Protein AF-A0A251ZAM8-F1 (afdb_monomer)

Secondary structure (DSSP, 8-state):
-PPPPPPPTTSPPPPPHHHHHHTSPP--SSTTSPP-------S----PPPPPS-EEEEEEE-TTS-EEEEEEETTEEEEE-TT-B-BTTBTTS-TT-EEEEEETTTTEEEEEETTEEEEEE-

Sequence (122 aa):
MPQAPLPDPRFTALPKTAEVLAALPSGRIDPFAPPALLIDKSKNSKAPLKPPSLQFTGVALTNRGSPQAFVAFNNESGAVSPGDQGGAAVPWLPPGWRVISINVQQGQLLLGNGPQRFPFQL

Foldseek 3Di:
DDDDDDDDPVDDDDDDPVRVVVPDDDDPPDPPDDPDDPPDPPDDCPDPDDPAPKAWDFWDQDPVRFIWTWIADPRDIDIDGAFDADDPVNPRHHHQKGFHDDDRVQQWTWIDRVVDIDIDHD

pLDDT: mean 82.67, std 14.34, range [44.0, 96.06]

Radius of gyration: 28.39 Å; Cα contacts (8 Å, |Δi|>4): 171; chains: 1; bounding box: 74×39×68 Å

Solvent-accessible surface area (backbone atoms only — not comparable to full-atom values): 7861 Å² total; per-residue (Å²): 132,90,79,80,85,81,85,62,91,91,55,86,78,80,79,50,73,69,57,56,60,69,68,53,78,80,73,64,97,57,85,79,61,76,81,85,77,85,78,76,91,82,67,89,75,72,74,78,74,75,76,70,84,59,47,75,77,48,56,44,67,44,101,84,68,49,54,34,34,34,31,28,18,94,94,33,68,44,76,46,41,67,67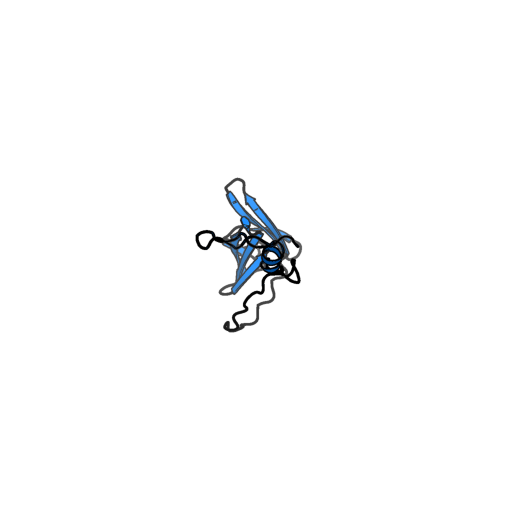,43,55,20,31,93,92,32,61,31,34,60,70,67,32,28,33,68,43,63,40,64,93,73,39,30,40,32,34,29,46,85,94,44,75,48,80,45,72,114

Mean predicted aligned error: 16.1 Å

Structure (mmCIF, N/CA/C/O backbone):
data_AF-A0A251ZAM8-F1
#
_entry.id   AF-A0A251ZAM8-F1
#
loop_
_atom_site.group_PDB
_atom_site.id
_atom_site.type_symbol
_atom_site.label_atom_id
_atom_site.label_alt_id
_atom_site.label_comp_id
_atom_site.label_asym_id
_atom_site.label_entity_id
_atom_site.label_seq_id
_atom_site.pdbx_PDB_ins_code
_atom_site.Cartn_x
_atom_site.Cartn_y
_atom_site.Cartn_z
_atom_site.occupancy
_atom_site.B_iso_or_equiv
_atom_site.auth_seq_id
_atom_site.auth_comp_id
_atom_site.auth_asym_id
_atom_site.auth_atom_id
_atom_site.pdbx_PDB_model_num
ATOM 1 N N . MET A 1 1 ? -58.231 3.379 52.005 1.00 49.62 1 MET A N 1
ATOM 2 C CA . MET A 1 1 ? -57.339 3.361 50.824 1.00 49.62 1 MET A CA 1
ATOM 3 C C . MET A 1 1 ? -56.545 4.662 50.842 1.00 49.62 1 MET A C 1
ATOM 5 O O . MET A 1 1 ? -57.198 5.698 50.822 1.00 49.62 1 MET A O 1
ATOM 9 N N . PRO A 1 2 ? -55.209 4.672 50.981 1.00 50.00 2 PRO A N 1
ATOM 10 C CA . PRO A 1 2 ? -54.454 5.920 50.905 1.00 50.00 2 PRO A CA 1
ATOM 11 C C . PRO A 1 2 ? -54.441 6.442 49.459 1.00 50.00 2 PRO A C 1
ATOM 13 O O . PRO A 1 2 ? -54.216 5.687 48.515 1.00 50.00 2 PRO A O 1
ATOM 16 N N . GLN A 1 3 ? -54.742 7.729 49.306 1.00 50.16 3 GLN A N 1
ATOM 17 C CA . GLN A 1 3 ? -54.842 8.439 48.033 1.00 50.16 3 GLN A CA 1
ATOM 18 C C . GLN A 1 3 ? -53.450 8.911 47.587 1.00 50.16 3 GLN A C 1
ATOM 20 O O . GLN A 1 3 ? -52.691 9.444 48.396 1.00 50.16 3 GLN A O 1
ATOM 25 N N . ALA A 1 4 ? -53.103 8.698 46.314 1.00 66.75 4 ALA A N 1
ATOM 26 C CA . ALA A 1 4 ? -51.814 9.124 45.768 1.00 66.75 4 ALA A CA 1
ATOM 27 C C . ALA A 1 4 ? -51.732 10.667 45.678 1.00 66.75 4 ALA A C 1
ATOM 29 O O . ALA A 1 4 ? -52.734 11.295 45.319 1.00 66.75 4 ALA A O 1
ATOM 30 N N . PRO A 1 5 ? -50.573 11.289 45.977 1.00 66.88 5 PRO A N 1
ATOM 31 C CA . PRO A 1 5 ? -50.403 12.740 45.888 1.00 66.88 5 PRO A CA 1
ATOM 32 C C . PRO A 1 5 ? -50.597 13.262 44.457 1.00 66.88 5 PRO A C 1
ATOM 34 O O . PRO A 1 5 ? -50.112 12.660 43.499 1.00 66.88 5 PRO A O 1
ATOM 37 N N . LEU A 1 6 ? -51.287 14.398 44.321 1.00 69.56 6 LEU A N 1
ATOM 38 C CA . LEU A 1 6 ? -51.475 15.095 43.045 1.00 69.56 6 LEU A CA 1
ATOM 39 C C . LEU A 1 6 ? -50.183 15.846 42.649 1.00 69.56 6 LEU A C 1
ATOM 41 O O . LEU A 1 6 ? -49.576 16.480 43.514 1.00 69.56 6 LEU A O 1
ATOM 45 N N . PRO A 1 7 ? -49.747 15.794 41.377 1.00 69.94 7 PRO A N 1
ATOM 46 C CA . PRO A 1 7 ? -48.513 16.445 40.932 1.00 69.94 7 PRO A CA 1
ATOM 47 C C . PRO A 1 7 ? -48.644 17.982 40.884 1.00 69.94 7 PRO A C 1
ATOM 49 O O . PRO A 1 7 ? -49.637 18.507 40.383 1.00 69.94 7 PRO A O 1
ATOM 52 N N . ASP A 1 8 ? -47.634 18.703 41.390 1.00 74.44 8 ASP A N 1
ATOM 53 C CA . ASP A 1 8 ? -47.567 20.176 41.380 1.00 74.44 8 ASP A CA 1
ATOM 54 C C . ASP A 1 8 ? -47.097 20.677 39.990 1.00 74.44 8 ASP A C 1
ATOM 56 O O . ASP A 1 8 ? -46.011 20.296 39.543 1.00 74.44 8 ASP A O 1
ATOM 60 N N . PRO A 1 9 ? -47.873 21.525 39.284 1.00 69.94 9 PRO A N 1
ATOM 61 C CA . PRO A 1 9 ? -47.620 21.910 37.888 1.00 69.94 9 PRO A CA 1
ATOM 62 C C . PRO A 1 9 ? -46.348 22.743 37.657 1.00 69.94 9 PRO A C 1
ATOM 64 O O . PRO A 1 9 ? -45.974 22.970 36.509 1.00 69.94 9 PRO A O 1
ATOM 67 N N . ARG A 1 10 ? -45.676 23.213 38.717 1.00 81.38 10 ARG A N 1
ATOM 68 C CA . ARG A 1 10 ? -44.385 23.923 38.621 1.00 81.38 10 ARG A CA 1
ATOM 69 C C . ARG A 1 10 ? -43.171 22.989 38.552 1.00 81.38 10 ARG A C 1
ATOM 71 O O . ARG A 1 10 ? -42.056 23.476 38.381 1.00 81.38 10 ARG A O 1
ATOM 78 N N . PHE A 1 11 ? -43.370 21.678 38.691 1.00 78.94 11 PHE A N 1
ATOM 79 C CA . PHE A 1 11 ? -42.298 20.689 38.662 1.00 78.94 11 PHE A CA 1
ATOM 80 C C . PHE A 1 11 ? -42.503 19.686 37.528 1.00 78.94 11 PHE A C 1
ATOM 82 O O . PHE A 1 11 ? -43.558 19.067 37.400 1.00 78.94 11 PHE A O 1
ATOM 89 N N . THR A 1 12 ? -41.457 19.473 36.733 1.00 80.38 12 THR A N 1
ATOM 90 C CA . THR A 1 12 ? -41.401 18.337 35.812 1.00 80.38 12 THR A CA 1
ATOM 91 C C . THR A 1 12 ? -41.184 17.071 36.632 1.00 80.38 12 THR A C 1
ATOM 93 O O . THR A 1 12 ? -40.186 16.953 37.344 1.00 80.38 12 THR A O 1
ATOM 96 N N . ALA A 1 13 ? -42.122 16.128 36.556 1.00 80.62 13 ALA A N 1
ATOM 97 C CA . ALA A 1 13 ? -41.978 14.842 37.222 1.00 80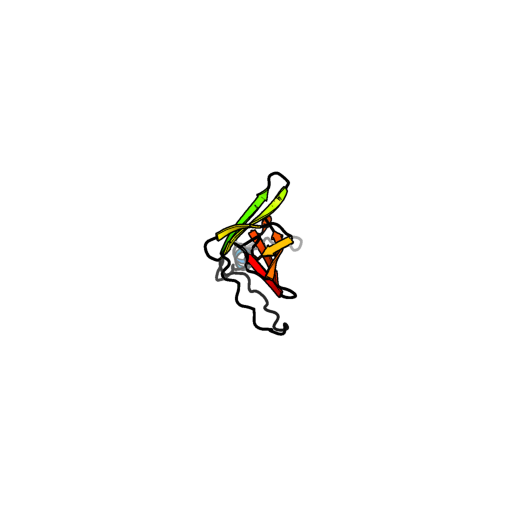.62 13 ALA A CA 1
ATOM 98 C C . ALA A 1 13 ? -40.763 14.083 36.668 1.00 80.62 13 ALA A C 1
ATOM 100 O O . ALA A 1 13 ? -40.495 14.108 35.465 1.00 80.62 13 ALA A O 1
ATOM 101 N N . LEU A 1 14 ? -40.040 13.390 37.550 1.00 84.31 14 LEU A N 1
ATOM 102 C CA . LEU A 1 14 ? -38.980 12.489 37.115 1.00 84.31 14 LEU A CA 1
ATOM 103 C C . LEU A 1 14 ? -39.592 11.329 36.313 1.00 84.31 14 LEU A C 1
ATOM 105 O O . LEU A 1 14 ? -40.627 10.792 36.726 1.00 84.31 14 LEU A O 1
ATOM 109 N N . PRO A 1 15 ? -38.966 10.926 35.194 1.00 86.94 15 PRO A N 1
ATOM 110 C CA . PRO A 1 15 ? -39.431 9.792 34.411 1.00 86.94 15 PRO A CA 1
ATOM 111 C C . PRO A 1 15 ? -39.404 8.518 35.254 1.00 86.94 15 PRO A C 1
ATOM 113 O O . PRO A 1 15 ? -38.514 8.302 36.084 1.00 86.94 15 PRO A O 1
ATOM 116 N N . LYS A 1 16 ? -40.394 7.653 35.039 1.00 88.38 16 LYS A N 1
ATOM 117 C CA . LYS A 1 16 ? -40.458 6.358 35.727 1.00 88.38 16 LYS A CA 1
ATOM 118 C C . LYS A 1 16 ? -39.379 5.425 35.182 1.00 88.38 16 LYS A C 1
ATOM 120 O O . LYS A 1 16 ? -39.014 5.502 34.013 1.00 88.38 16 LYS A O 1
ATOM 125 N N . THR A 1 17 ? -38.935 4.457 35.986 1.00 85.94 17 THR A N 1
ATOM 126 C CA . THR A 1 17 ? -37.939 3.452 35.562 1.00 85.94 17 THR A CA 1
ATOM 127 C C . THR A 1 17 ? -38.318 2.766 34.244 1.00 85.94 17 THR A C 1
ATOM 129 O O . THR A 1 17 ? -37.465 2.589 33.383 1.00 85.94 17 THR A O 1
ATOM 132 N N . ALA A 1 18 ? -39.599 2.436 34.047 1.00 87.50 18 ALA A N 1
ATOM 133 C CA . ALA A 1 18 ? -40.083 1.823 32.809 1.00 87.50 18 ALA A CA 1
ATOM 134 C C . ALA A 1 18 ? -39.959 2.748 31.582 1.00 87.50 18 ALA A C 1
ATOM 136 O O . ALA A 1 18 ? -39.631 2.279 30.497 1.00 87.50 18 ALA A O 1
ATOM 137 N N . GLU A 1 19 ? -40.178 4.054 31.755 1.00 87.25 19 GLU A N 1
ATOM 138 C CA . GLU A 1 19 ? -40.042 5.051 30.683 1.00 87.25 19 GLU A CA 1
ATOM 139 C C . GLU A 1 19 ? -38.572 5.242 30.300 1.00 87.25 19 GLU A C 1
ATOM 141 O O . GLU A 1 19 ? -38.250 5.331 29.118 1.00 87.25 19 GLU A O 1
ATOM 146 N N . VAL A 1 20 ? -37.667 5.216 31.286 1.00 88.81 20 VAL A N 1
ATOM 147 C CA . VAL A 1 20 ? -36.216 5.260 31.042 1.00 88.81 20 VAL A CA 1
ATOM 148 C C . VAL A 1 20 ? -35.757 4.029 30.263 1.00 88.81 20 VAL A C 1
ATOM 150 O O . VAL A 1 20 ? -35.004 4.161 29.303 1.00 88.81 20 VAL A O 1
ATOM 153 N N . LEU A 1 21 ? -36.231 2.837 30.635 1.00 86.31 21 LEU A N 1
ATOM 154 C CA . LEU A 1 21 ? -35.872 1.593 29.950 1.00 86.31 21 LEU A CA 1
ATOM 155 C C . LEU A 1 21 ? -36.406 1.541 28.514 1.00 86.31 21 LEU A C 1
ATOM 157 O O . LEU A 1 21 ? -35.699 1.078 27.625 1.00 86.31 21 LEU A O 1
ATOM 161 N N . ALA A 1 22 ? -37.620 2.045 28.275 1.00 85.88 22 ALA A N 1
ATOM 162 C CA . ALA A 1 22 ? -38.207 2.108 26.937 1.00 85.88 22 ALA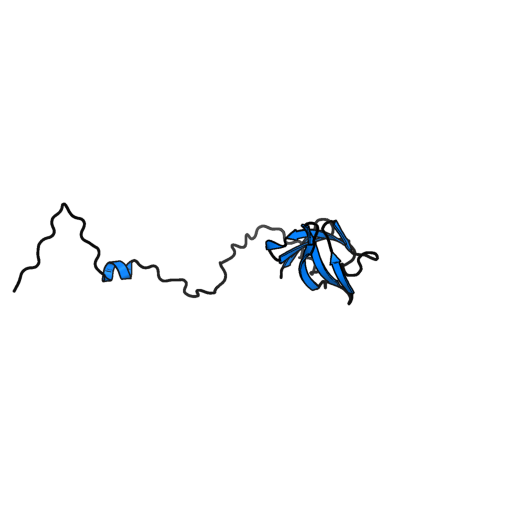 A CA 1
ATOM 163 C C . ALA A 1 22 ? -37.502 3.117 26.013 1.00 85.88 22 ALA A C 1
ATOM 165 O O . ALA A 1 22 ? -37.545 2.965 24.795 1.00 85.88 22 ALA A O 1
ATOM 166 N N . ALA A 1 23 ? -36.852 4.137 26.580 1.00 85.19 23 ALA A N 1
ATOM 167 C CA . ALA A 1 23 ? -36.110 5.142 25.825 1.00 85.19 23 ALA A CA 1
ATOM 168 C C . ALA A 1 23 ? -34.699 4.684 25.416 1.00 85.19 23 ALA A C 1
ATOM 170 O O . ALA A 1 23 ? -34.039 5.372 24.632 1.00 85.19 23 ALA A O 1
ATOM 171 N N . LEU A 1 24 ? -34.212 3.552 25.938 1.00 84.81 24 LEU A N 1
ATOM 172 C CA . LEU A 1 24 ? -32.897 3.044 25.569 1.00 84.81 24 LEU A CA 1
ATOM 173 C C . LEU A 1 24 ? -32.933 2.507 24.133 1.00 84.81 24 LEU A C 1
ATOM 175 O O . LEU A 1 24 ? -33.741 1.626 23.827 1.00 84.81 24 LEU A O 1
ATOM 179 N N . PRO A 1 25 ? -32.047 2.985 23.243 1.00 78.19 25 PRO A N 1
ATOM 180 C CA . PRO A 1 25 ? -31.927 2.394 21.925 1.00 78.19 25 PRO A CA 1
ATOM 181 C C . PRO A 1 25 ? -31.472 0.941 22.076 1.00 78.19 25 PRO A C 1
ATOM 183 O O . PRO A 1 25 ? -30.451 0.655 22.708 1.00 78.19 25 PRO A O 1
ATOM 186 N N . SER A 1 26 ? -32.211 0.010 21.474 1.00 76.75 26 SER A N 1
ATOM 187 C CA . SER A 1 26 ? -31.697 -1.340 21.268 1.00 76.75 26 SER A CA 1
ATOM 188 C C . SER A 1 26 ? -30.468 -1.243 20.363 1.00 76.75 26 SER A C 1
ATOM 190 O O . SER A 1 26 ? -30.526 -0.592 19.317 1.00 76.75 26 SER A O 1
ATOM 192 N N . GLY A 1 27 ? -29.355 -1.857 20.768 1.00 77.62 27 GLY A N 1
ATOM 193 C CA . GLY A 1 27 ? -28.120 -1.862 19.985 1.00 77.62 27 GLY A CA 1
ATOM 194 C C . GLY A 1 27 ? -28.283 -2.496 18.597 1.00 77.62 27 GLY A C 1
ATOM 195 O O . GLY A 1 27 ? -29.356 -2.959 18.208 1.00 77.62 27 GLY A O 1
ATOM 196 N N . ARG A 1 28 ? -27.188 -2.541 17.830 1.00 80.75 28 ARG A N 1
ATOM 197 C CA . ARG A 1 28 ? -27.174 -3.254 16.545 1.00 80.75 28 ARG A CA 1
ATOM 198 C C . ARG A 1 28 ? -27.536 -4.724 16.771 1.00 80.75 28 ARG A C 1
ATOM 200 O O . ARG A 1 28 ? -27.009 -5.338 17.692 1.00 80.75 28 ARG A O 1
ATOM 207 N N . ILE A 1 29 ? -28.375 -5.272 15.885 1.00 77.94 29 ILE A N 1
ATOM 208 C CA . ILE A 1 29 ? -28.709 -6.709 15.861 1.00 77.94 29 ILE A CA 1
ATOM 209 C C . ILE A 1 29 ? -27.425 -7.555 15.818 1.00 77.94 29 ILE A C 1
ATOM 211 O O . ILE A 1 29 ? -27.341 -8.571 16.496 1.00 77.94 29 ILE A O 1
ATOM 215 N N . ASP A 1 30 ? -26.416 -7.091 15.071 1.00 78.44 30 ASP A N 1
ATOM 216 C CA . ASP A 1 30 ? -25.060 -7.636 15.080 1.00 78.44 30 ASP A CA 1
ATOM 217 C C . ASP A 1 30 ? -24.056 -6.531 15.480 1.00 78.44 30 ASP A C 1
ATOM 219 O O . ASP A 1 30 ? -23.813 -5.605 14.689 1.00 78.44 30 ASP A O 1
ATOM 223 N N . PRO A 1 31 ? -23.488 -6.579 16.700 1.00 80.12 31 PRO A N 1
ATOM 224 C CA . PRO A 1 31 ? -22.526 -5.585 17.170 1.00 80.12 31 PRO A CA 1
ATOM 225 C C . PRO A 1 31 ? -21.178 -5.645 16.434 1.00 80.12 31 PRO A C 1
ATOM 227 O O . PRO A 1 31 ? -20.433 -4.666 16.486 1.00 80.12 31 PRO A O 1
ATOM 230 N N . PHE A 1 32 ? -20.878 -6.734 15.720 1.00 83.81 32 PHE A N 1
ATOM 231 C CA . PHE A 1 32 ? -19.607 -6.948 15.021 1.00 83.81 32 PHE A CA 1
ATOM 232 C C . PHE A 1 32 ? -19.705 -6.812 13.503 1.00 83.81 32 PHE A C 1
ATOM 234 O O . PHE A 1 32 ? -18.673 -6.774 12.831 1.00 83.81 32 PHE A O 1
ATOM 241 N N . ALA A 1 33 ? -20.911 -6.692 12.942 1.00 80.06 33 ALA A N 1
ATOM 242 C CA . ALA A 1 33 ? -21.059 -6.471 11.512 1.00 80.06 33 ALA A CA 1
ATOM 243 C C . ALA A 1 33 ? -20.294 -5.199 11.081 1.00 80.06 33 ALA A C 1
ATOM 245 O O . ALA A 1 33 ? -20.364 -4.166 11.759 1.00 80.06 33 ALA A O 1
ATOM 246 N N . PRO A 1 34 ? -19.589 -5.207 9.942 1.00 76.44 34 PRO A N 1
ATOM 247 C CA . PRO A 1 34 ? -18.930 -4.007 9.439 1.00 76.44 34 PRO A CA 1
ATOM 248 C C . PRO A 1 34 ? -19.963 -2.909 9.110 1.00 76.44 34 PRO A C 1
ATOM 250 O O . PRO A 1 34 ? -21.125 -3.219 8.822 1.00 76.44 34 PRO A O 1
ATOM 253 N N . PRO A 1 35 ? -19.593 -1.617 9.175 1.00 74.56 35 PRO A N 1
ATOM 254 C CA . PRO A 1 35 ? -20.469 -0.533 8.741 1.00 74.56 35 PRO A CA 1
ATOM 255 C C . PRO A 1 35 ? -20.800 -0.688 7.250 1.00 74.56 35 PRO A C 1
ATOM 257 O O . PRO A 1 35 ? -19.923 -0.988 6.440 1.00 74.56 35 PRO A O 1
ATOM 260 N N . ALA A 1 36 ? -22.071 -0.497 6.884 1.00 69.12 36 ALA A N 1
ATOM 261 C CA . ALA A 1 36 ? -22.511 -0.623 5.499 1.00 69.12 36 ALA A CA 1
ATOM 262 C C . ALA A 1 36 ? -21.822 0.441 4.633 1.00 69.12 36 ALA A C 1
ATOM 264 O O . ALA A 1 36 ? -22.072 1.638 4.775 1.00 69.12 36 ALA A O 1
ATOM 265 N N . LEU A 1 37 ? -20.940 -0.000 3.737 1.00 66.38 37 LEU A N 1
ATOM 266 C CA . LEU A 1 37 ? -20.309 0.867 2.752 1.00 66.38 37 LEU A CA 1
ATOM 267 C C . LEU A 1 37 ? -21.356 1.242 1.697 1.00 66.38 37 LEU A C 1
ATOM 269 O O . LEU A 1 37 ? -21.887 0.376 1.003 1.00 66.38 37 LEU A O 1
ATOM 273 N N . LEU A 1 38 ? -21.657 2.535 1.571 1.00 57.25 38 LEU A N 1
ATOM 274 C CA . LEU A 1 38 ? -22.454 3.064 0.467 1.00 57.25 38 LEU A CA 1
ATOM 275 C C . LEU A 1 38 ? -21.624 2.953 -0.817 1.00 57.25 38 LEU A C 1
ATOM 277 O O . LEU A 1 38 ? -20.728 3.756 -1.069 1.00 57.25 38 LEU A O 1
ATOM 281 N N . ILE A 1 39 ? -21.882 1.913 -1.608 1.00 54.97 39 ILE A N 1
ATOM 282 C CA . ILE A 1 39 ? -21.218 1.719 -2.896 1.00 54.97 39 ILE A CA 1
ATOM 283 C C . ILE A 1 39 ? -21.920 2.621 -3.914 1.00 54.97 39 ILE A C 1
ATOM 285 O O . ILE A 1 39 ? -22.991 2.290 -4.424 1.00 54.97 39 ILE A O 1
ATOM 289 N N . ASP A 1 40 ? -21.310 3.768 -4.200 1.00 51.62 40 ASP A N 1
ATOM 290 C CA . ASP A 1 40 ? -21.709 4.647 -5.295 1.00 51.62 40 ASP A CA 1
ATOM 291 C C . ASP A 1 40 ? -21.456 3.935 -6.640 1.00 51.62 40 ASP A C 1
ATOM 293 O O . ASP A 1 40 ? -20.316 3.671 -7.035 1.00 51.62 40 ASP A O 1
ATOM 297 N N . LYS A 1 41 ? -22.540 3.563 -7.329 1.00 53.81 41 LYS A N 1
ATOM 298 C CA . LYS A 1 41 ? -22.536 2.838 -8.611 1.00 53.81 41 LYS A CA 1
ATOM 299 C C . LYS A 1 41 ? -22.271 3.760 -9.813 1.00 53.81 41 LYS A C 1
ATOM 301 O O . LYS A 1 41 ? -22.788 3.503 -10.897 1.00 53.81 41 LYS A O 1
ATOM 306 N N . SER A 1 42 ? -21.462 4.810 -9.677 1.00 53.62 42 SER A N 1
ATOM 307 C CA . SER A 1 42 ? -21.064 5.659 -10.808 1.00 53.62 42 SER A CA 1
ATOM 308 C C . SER A 1 42 ? -19.546 5.751 -10.985 1.00 53.62 42 SER A C 1
ATOM 310 O O . SER A 1 42 ? -18.973 6.839 -11.000 1.00 53.62 42 SER A O 1
ATOM 312 N N . LYS A 1 43 ? -18.850 4.621 -11.161 1.00 48.94 43 LYS A N 1
ATOM 313 C CA . LYS A 1 43 ? -17.502 4.635 -11.756 1.00 48.94 43 LYS A CA 1
ATOM 314 C C . LYS A 1 43 ? -17.354 3.542 -12.806 1.00 48.94 43 LYS A C 1
ATOM 316 O O . LYS A 1 43 ? -17.274 2.355 -12.504 1.00 48.94 43 LYS A O 1
ATOM 321 N N . ASN A 1 44 ? -17.323 4.018 -14.049 1.00 44.00 44 ASN A N 1
ATOM 322 C CA . ASN A 1 44 ? -16.953 3.332 -15.278 1.00 44.00 44 ASN A CA 1
ATOM 323 C C . ASN A 1 44 ? -15.859 2.281 -15.018 1.00 44.00 44 ASN A C 1
ATOM 325 O O . ASN A 1 44 ? -14.697 2.610 -14.765 1.00 44.00 44 ASN A O 1
ATOM 329 N N . SER A 1 45 ? -16.261 1.013 -14.993 1.00 45.69 45 SER A N 1
ATOM 330 C CA . SER A 1 45 ? -15.421 -0.104 -14.577 1.00 45.69 45 SER A CA 1
ATOM 331 C C . SER A 1 45 ? -14.539 -0.536 -15.745 1.00 45.69 45 SER A C 1
ATOM 333 O O . SER A 1 45 ? -14.811 -1.522 -16.424 1.00 45.69 45 SER A O 1
ATOM 335 N N . LYS A 1 46 ? -13.442 0.193 -15.981 1.00 48.84 46 LYS A N 1
ATOM 336 C CA . LYS A 1 46 ? -12.278 -0.417 -16.635 1.00 48.84 46 LYS A CA 1
ATOM 337 C C . LYS A 1 46 ? -11.863 -1.567 -15.715 1.00 48.84 46 LYS A C 1
ATOM 339 O O . LYS A 1 46 ? -11.602 -1.309 -14.540 1.00 48.84 46 LYS A O 1
ATOM 344 N N . ALA A 1 47 ? -11.917 -2.804 -16.214 1.00 48.44 47 ALA A N 1
ATOM 345 C CA . ALA A 1 47 ? -11.698 -4.013 -15.420 1.00 48.44 47 ALA A CA 1
ATOM 346 C C . ALA A 1 47 ? -10.497 -3.821 -14.472 1.00 48.44 47 ALA A C 1
ATOM 348 O O . ALA A 1 47 ? -9.447 -3.372 -14.949 1.00 48.44 47 ALA A O 1
ATOM 349 N N . PRO A 1 48 ? -10.635 -4.093 -13.158 1.00 52.09 48 PRO A N 1
ATOM 350 C CA . PRO A 1 48 ? -9.512 -4.000 -12.241 1.00 52.09 48 PRO A CA 1
ATOM 351 C C . PRO A 1 48 ? -8.411 -4.896 -12.790 1.00 52.09 48 PRO A C 1
ATOM 353 O O . PRO A 1 48 ? -8.612 -6.103 -12.949 1.00 52.09 48 PRO A O 1
ATOM 356 N N . LEU A 1 49 ? -7.274 -4.300 -13.152 1.00 57.88 49 LEU A N 1
ATOM 357 C CA . LEU A 1 49 ? -6.110 -5.091 -13.501 1.00 57.88 49 LEU A CA 1
ATOM 358 C C . LEU A 1 49 ? -5.823 -5.960 -12.277 1.00 57.88 49 LEU A C 1
ATOM 360 O O . LEU A 1 49 ? -5.769 -5.450 -11.155 1.00 57.88 49 LEU A O 1
ATOM 364 N N . LYS A 1 50 ? -5.748 -7.273 -12.502 1.00 61.44 50 LYS A N 1
ATOM 365 C CA . LYS A 1 50 ? -5.500 -8.272 -11.463 1.00 61.44 50 LYS A CA 1
ATOM 366 C C . LYS A 1 50 ? -4.313 -7.782 -10.620 1.00 61.44 50 LYS A C 1
ATOM 368 O O . LYS A 1 50 ? -3.330 -7.345 -11.231 1.00 61.44 50 LYS A O 1
ATOM 373 N N . PRO A 1 51 ? -4.401 -7.787 -9.275 1.00 59.94 51 PRO A N 1
ATOM 374 C CA . PRO A 1 51 ? -3.278 -7.372 -8.449 1.00 59.94 51 PRO A CA 1
ATOM 375 C C . PRO A 1 51 ? -2.035 -8.121 -8.923 1.00 59.94 51 PRO A C 1
ATOM 377 O O . PRO A 1 51 ? -2.140 -9.320 -9.222 1.00 59.94 51 PRO A O 1
ATOM 380 N N . PRO A 1 52 ? -0.875 -7.451 -9.034 1.00 68.44 52 PRO A N 1
ATOM 381 C CA 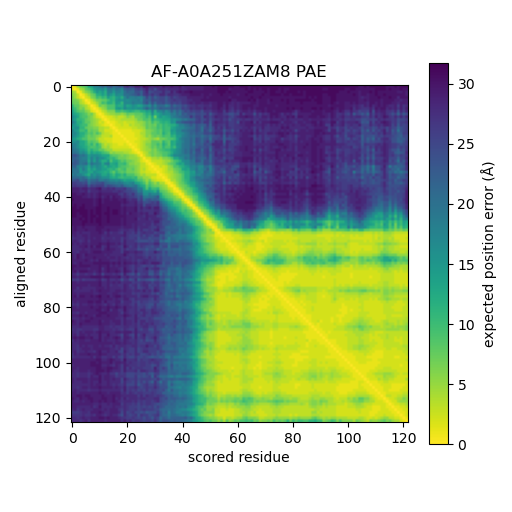. PRO A 1 52 ? 0.355 -8.192 -9.224 1.00 68.44 52 PRO A CA 1
ATOM 382 C C . PRO A 1 52 ? 0.437 -9.240 -8.111 1.00 68.44 52 PRO A C 1
ATOM 384 O O . PRO A 1 52 ? -0.052 -9.000 -7.006 1.00 68.44 52 PRO A O 1
ATOM 387 N N . SER A 1 53 ? 1.024 -10.402 -8.395 1.00 82.62 53 SER A N 1
ATOM 388 C CA . SER A 1 53 ? 1.319 -11.454 -7.411 1.00 82.62 53 SER A CA 1
ATOM 389 C C . SER A 1 53 ? 2.422 -11.002 -6.442 1.00 82.62 53 SER A C 1
ATOM 391 O O . SER A 1 53 ? 3.455 -11.646 -6.293 1.00 82.62 53 SER A O 1
ATOM 393 N N . LEU A 1 54 ? 2.201 -9.834 -5.846 1.00 89.81 54 LEU A N 1
ATOM 394 C CA . LEU A 1 54 ? 3.006 -9.128 -4.880 1.00 89.81 54 LEU A CA 1
ATOM 395 C C . LEU A 1 54 ? 2.423 -9.442 -3.509 1.00 89.81 54 LEU A C 1
ATOM 397 O O . LEU A 1 54 ? 1.253 -9.166 -3.238 1.00 89.81 54 LEU A O 1
ATOM 401 N N . GLN A 1 55 ? 3.250 -10.003 -2.646 1.00 92.25 55 GLN A N 1
ATOM 402 C CA . GLN A 1 55 ?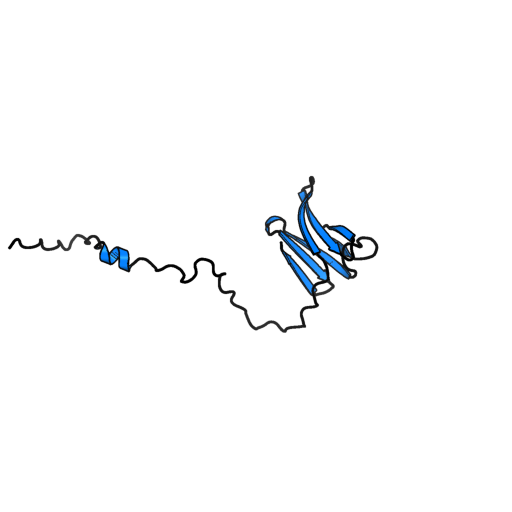 2.927 -10.145 -1.240 1.00 92.25 55 GLN A CA 1
ATOM 403 C C . GLN A 1 55 ? 3.380 -8.883 -0.523 1.00 92.25 55 GLN A C 1
ATOM 405 O O . GLN A 1 55 ? 4.507 -8.429 -0.700 1.00 92.25 55 GLN A O 1
ATOM 410 N N . PHE A 1 56 ? 2.489 -8.305 0.266 1.00 93.25 56 PHE A N 1
ATOM 411 C CA . PHE A 1 56 ? 2.777 -7.142 1.086 1.00 93.25 56 PHE A CA 1
ATOM 412 C C . PHE A 1 56 ? 2.803 -7.581 2.545 1.00 93.25 56 PHE A C 1
ATOM 414 O O . PHE A 1 56 ? 1.818 -8.118 3.045 1.00 93.25 56 PHE A O 1
ATOM 421 N N . THR A 1 57 ? 3.950 -7.396 3.197 1.00 93.19 57 THR A N 1
ATOM 422 C CA . THR A 1 57 ? 4.235 -7.998 4.508 1.00 93.19 57 THR A CA 1
ATOM 423 C C . THR A 1 57 ? 4.196 -6.980 5.638 1.00 93.19 57 THR A C 1
ATOM 425 O O . THR A 1 57 ? 3.896 -7.332 6.774 1.00 93.19 57 THR A O 1
ATOM 428 N N . GLY A 1 58 ? 4.532 -5.718 5.364 1.00 93.44 58 GLY A N 1
ATOM 429 C CA . GLY A 1 58 ? 4.737 -4.752 6.435 1.00 93.44 58 GLY A CA 1
ATOM 430 C C . GLY A 1 58 ? 5.016 -3.337 5.961 1.00 93.44 58 GLY A C 1
ATOM 431 O O . GLY A 1 58 ? 5.416 -3.108 4.820 1.00 93.44 58 GLY A O 1
ATOM 432 N N . VAL A 1 59 ? 4.885 -2.393 6.888 1.00 95.44 59 VAL A N 1
ATOM 433 C CA . VAL A 1 59 ? 5.386 -1.020 6.762 1.00 95.44 59 VAL A CA 1
ATOM 434 C C . VAL A 1 59 ? 6.164 -0.647 8.015 1.00 95.44 59 VAL A C 1
ATOM 436 O O . VAL A 1 59 ? 5.845 -1.102 9.110 1.00 95.44 59 VAL A O 1
ATOM 439 N N . ALA A 1 60 ? 7.179 0.192 7.860 1.00 93.56 60 ALA A N 1
ATOM 440 C CA . ALA A 1 60 ? 7.974 0.715 8.959 1.00 93.56 60 ALA A CA 1
ATOM 441 C C . ALA A 1 60 ? 8.436 2.141 8.656 1.00 93.56 60 ALA A C 1
ATOM 443 O O . ALA A 1 60 ? 8.511 2.558 7.499 1.00 93.56 60 ALA A O 1
ATOM 444 N N . LEU A 1 61 ? 8.786 2.886 9.703 1.00 93.38 61 LEU A N 1
ATOM 445 C CA . LEU A 1 61 ? 9.632 4.063 9.554 1.00 93.38 61 LEU A CA 1
ATOM 446 C C . LEU A 1 61 ? 11.088 3.646 9.721 1.00 93.38 61 LEU A C 1
ATOM 448 O O . LEU A 1 61 ? 11.440 2.913 10.642 1.00 93.38 61 LEU A O 1
ATOM 452 N N . THR A 1 62 ? 11.941 4.149 8.841 1.00 88.94 62 THR A N 1
ATOM 453 C CA . THR A 1 62 ? 13.392 4.067 9.021 1.00 88.94 62 THR A CA 1
ATOM 454 C C . THR A 1 62 ? 13.847 4.969 10.172 1.00 88.94 62 THR A C 1
ATOM 456 O O . THR A 1 62 ? 13.157 5.923 10.533 1.00 88.94 62 THR A O 1
ATOM 459 N N . ASN A 1 63 ? 15.065 4.763 10.686 1.00 82.88 63 ASN A N 1
ATOM 460 C CA . ASN A 1 63 ? 15.664 5.636 11.714 1.00 82.88 63 ASN A CA 1
ATOM 461 C C . ASN A 1 63 ? 15.789 7.113 11.281 1.00 82.88 63 ASN A C 1
ATOM 463 O O . ASN A 1 63 ? 16.009 7.981 12.119 1.00 82.88 63 ASN A O 1
ATOM 467 N N . ARG A 1 64 ? 15.656 7.408 9.979 1.00 85.00 64 ARG A N 1
ATOM 468 C CA . ARG A 1 64 ? 15.645 8.769 9.415 1.00 85.00 64 ARG A CA 1
ATOM 469 C C . ARG A 1 64 ? 14.229 9.324 9.196 1.00 85.00 64 ARG A C 1
ATOM 471 O O . ARG A 1 64 ? 14.080 10.377 8.589 1.00 85.00 64 ARG A O 1
AT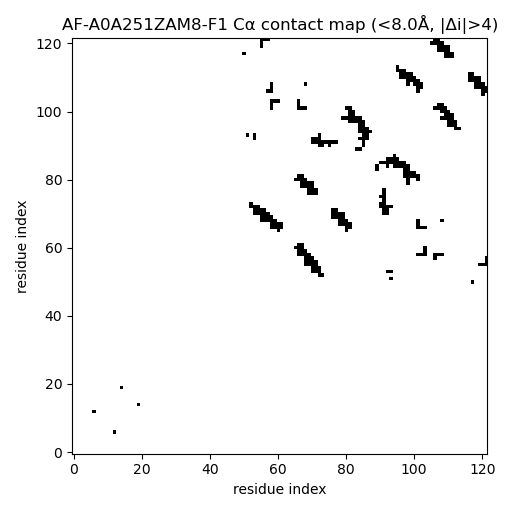OM 478 N N . GLY A 1 65 ? 13.192 8.611 9.639 1.00 88.00 65 GLY A N 1
ATOM 479 C CA . GLY A 1 65 ? 11.786 9.007 9.515 1.00 88.00 65 GLY A CA 1
ATOM 480 C C . GLY A 1 65 ? 11.171 8.798 8.128 1.00 88.00 65 GLY A C 1
ATOM 481 O O . GLY A 1 65 ? 10.023 9.171 7.911 1.00 88.00 65 GLY A O 1
ATOM 482 N N . SER A 1 66 ? 11.895 8.201 7.177 1.00 90.88 66 SER A N 1
ATOM 483 C CA . SER A 1 66 ? 11.344 7.891 5.850 1.00 90.88 66 SER A CA 1
ATOM 484 C C . SER A 1 66 ? 10.504 6.608 5.906 1.00 90.88 66 SER A C 1
ATOM 486 O O . SER A 1 66 ? 10.978 5.627 6.494 1.00 90.88 66 SER A O 1
ATOM 488 N N . PRO A 1 67 ? 9.285 6.591 5.333 1.00 94.06 67 PRO A N 1
ATOM 489 C CA . PRO A 1 67 ? 8.423 5.416 5.337 1.00 94.06 67 PRO A CA 1
ATOM 490 C C . PRO A 1 67 ? 8.930 4.364 4.346 1.00 94.06 67 PRO A C 1
ATOM 492 O O . PRO A 1 67 ? 9.310 4.692 3.224 1.00 94.06 67 PRO A O 1
ATOM 495 N N . GLN A 1 68 ? 8.894 3.102 4.757 1.00 95.25 68 GLN A N 1
ATOM 496 C CA . GLN A 1 68 ? 9.350 1.961 3.973 1.00 95.25 68 GLN A CA 1
ATOM 497 C C . GLN A 1 68 ? 8.317 0.836 4.056 1.00 95.25 68 GLN A C 1
ATOM 499 O O . GLN A 1 68 ? 7.722 0.608 5.108 1.00 95.25 68 GLN A O 1
ATOM 504 N N . ALA A 1 69 ? 8.097 0.139 2.949 1.00 95.19 69 ALA A N 1
ATOM 505 C CA . ALA A 1 69 ? 7.201 -1.006 2.859 1.00 95.19 69 ALA A CA 1
ATOM 506 C C . ALA A 1 69 ? 8.010 -2.261 2.537 1.00 95.19 69 ALA A C 1
ATOM 508 O O . ALA A 1 69 ? 8.992 -2.190 1.805 1.00 95.19 69 ALA A O 1
ATOM 509 N N . PHE A 1 70 ? 7.598 -3.406 3.066 1.00 95.81 70 PHE A N 1
ATOM 510 C CA . PHE A 1 70 ? 8.217 -4.698 2.794 1.00 95.81 70 PHE A CA 1
ATOM 511 C C . PHE A 1 70 ? 7.305 -5.504 1.889 1.00 95.81 70 PHE A C 1
ATOM 513 O O . PHE A 1 70 ? 6.139 -5.744 2.218 1.00 95.81 70 PHE A O 1
ATOM 520 N N . VAL A 1 71 ? 7.844 -5.899 0.743 1.00 94.94 71 VAL A N 1
ATOM 521 C CA . VAL A 1 71 ? 7.113 -6.632 -0.283 1.00 94.94 71 VAL A CA 1
ATOM 522 C C . VAL A 1 71 ? 7.923 -7.830 -0.751 1.00 94.94 71 VAL A C 1
ATOM 524 O O . VAL A 1 71 ? 9.152 -7.844 -0.646 1.00 94.94 71 VAL A O 1
ATOM 527 N N . ALA A 1 72 ? 7.229 -8.827 -1.280 1.00 93.56 72 ALA A N 1
ATOM 528 C CA . ALA A 1 72 ? 7.837 -9.954 -1.956 1.00 93.56 72 ALA A CA 1
ATOM 529 C C . ALA A 1 72 ? 7.172 -10.205 -3.310 1.00 93.56 72 ALA A C 1
ATOM 531 O O . ALA A 1 72 ? 5.948 -10.142 -3.449 1.00 93.56 72 ALA A O 1
ATOM 532 N N . PHE A 1 73 ? 7.988 -10.508 -4.310 1.00 92.88 73 PHE A N 1
ATOM 533 C CA . PHE A 1 73 ? 7.577 -10.817 -5.671 1.00 92.88 73 PHE A CA 1
ATOM 534 C C . PHE A 1 73 ? 8.540 -11.844 -6.259 1.00 92.88 73 PHE A C 1
ATOM 536 O O . PHE A 1 73 ? 9.742 -11.739 -6.052 1.00 92.88 73 PHE A O 1
ATOM 543 N N . ASN A 1 74 ? 8.023 -12.840 -6.983 1.00 89.25 74 ASN A N 1
ATOM 544 C CA . ASN A 1 74 ? 8.833 -13.862 -7.661 1.00 89.25 74 ASN A CA 1
ATOM 545 C C . ASN A 1 74 ? 9.955 -14.473 -6.798 1.00 89.25 74 ASN A C 1
ATOM 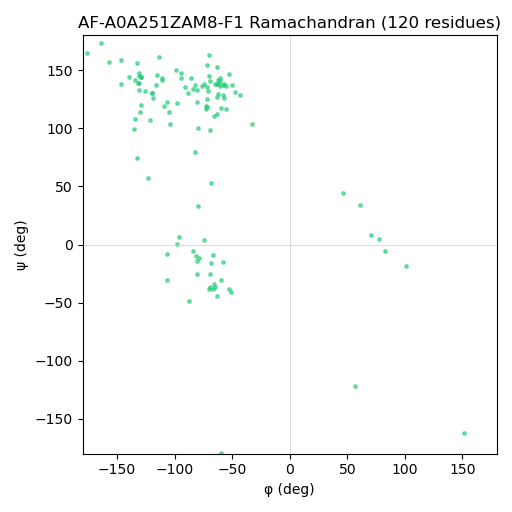547 O O . ASN A 1 74 ? 11.068 -14.680 -7.270 1.00 89.25 74 ASN A O 1
ATOM 551 N N . ASN A 1 75 ? 9.641 -14.811 -5.543 1.00 90.06 75 ASN A N 1
ATOM 552 C CA . ASN A 1 75 ? 10.572 -15.434 -4.594 1.00 90.06 75 ASN A CA 1
ATOM 553 C C . ASN A 1 75 ? 11.699 -14.518 -4.078 1.00 90.06 75 ASN A C 1
ATOM 555 O O . ASN A 1 75 ? 12.587 -14.984 -3.366 1.00 90.06 75 ASN A O 1
ATOM 559 N N . GLU A 1 76 ? 11.638 -13.226 -4.386 1.00 92.88 76 GLU A N 1
ATOM 560 C CA . GLU A 1 76 ? 12.505 -12.199 -3.828 1.00 92.88 76 GLU A CA 1
ATOM 561 C C . GLU A 1 76 ? 11.700 -11.281 -2.921 1.00 92.88 76 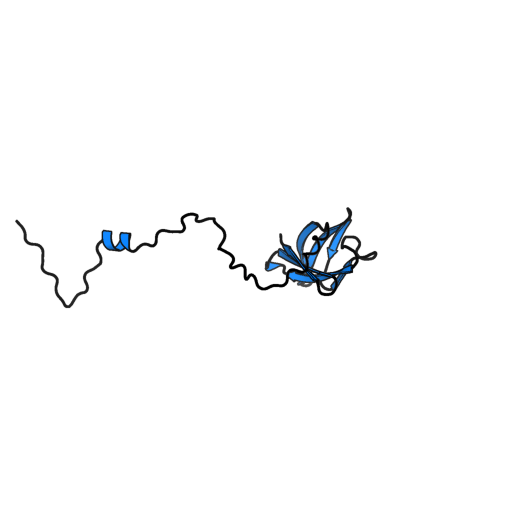GLU A C 1
ATOM 563 O O . GLU A 1 76 ? 10.543 -10.959 -3.186 1.00 92.88 76 GLU A O 1
ATOM 568 N N . SER A 1 77 ? 12.322 -10.848 -1.834 1.00 9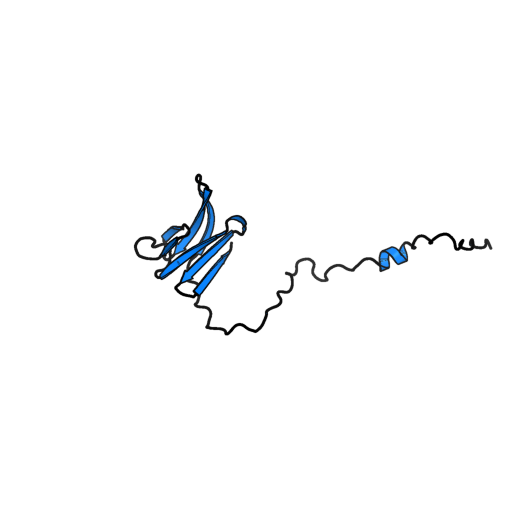4.00 77 SER A N 1
ATOM 569 C CA . SER A 1 77 ? 11.710 -9.966 -0.851 1.00 94.00 77 SER A CA 1
ATOM 570 C C . SER A 1 77 ? 12.652 -8.829 -0.536 1.00 94.00 77 SER A C 1
ATOM 572 O O . SER A 1 77 ? 13.853 -9.039 -0.365 1.00 94.00 77 SER A O 1
ATOM 574 N N . GLY A 1 78 ? 12.102 -7.633 -0.414 1.00 94.62 78 GLY A N 1
ATOM 575 C CA . GLY A 1 78 ? 12.892 -6.456 -0.132 1.00 94.62 78 GLY A CA 1
ATOM 576 C C . GLY A 1 78 ? 12.034 -5.306 0.338 1.00 94.62 78 GLY A C 1
ATOM 577 O O . GLY A 1 78 ? 10.801 -5.368 0.384 1.00 94.62 78 GLY A O 1
ATOM 578 N N . ALA A 1 79 ? 12.722 -4.248 0.734 1.00 95.25 79 ALA A N 1
ATOM 579 C CA . ALA A 1 79 ? 12.064 -3.035 1.147 1.00 95.25 79 ALA A CA 1
ATOM 580 C C . ALA A 1 79 ? 11.953 -2.060 -0.024 1.00 95.25 79 ALA A C 1
ATOM 582 O O . ALA A 1 79 ? 12.821 -2.020 -0.895 1.00 95.25 79 ALA A O 1
ATOM 583 N N . VAL A 1 80 ? 10.880 -1.281 -0.034 1.00 95.00 80 VAL A N 1
ATOM 584 C CA . VAL A 1 80 ? 10.626 -0.249 -1.033 1.00 95.00 80 VAL A CA 1
ATOM 585 C C . VAL A 1 80 ? 10.256 1.063 -0.359 1.00 95.00 80 VAL A C 1
ATOM 587 O O . VAL A 1 80 ? 9.596 1.089 0.684 1.00 95.00 80 VAL A O 1
ATOM 590 N N . SER A 1 81 ? 10.685 2.149 -0.978 1.00 95.25 81 SER A N 1
ATOM 591 C CA . SER A 1 81 ? 10.438 3.528 -0.574 1.00 95.25 81 SER A CA 1
ATOM 592 C C . SER A 1 81 ? 9.551 4.233 -1.604 1.00 95.25 81 SER A C 1
ATOM 594 O O . SER A 1 81 ? 9.436 3.774 -2.745 1.00 95.25 81 SER A O 1
ATOM 596 N N . PRO A 1 82 ? 8.904 5.358 -1.251 1.00 94.94 82 PRO A N 1
ATOM 597 C CA . PRO A 1 82 ? 8.133 6.133 -2.215 1.00 94.94 82 PRO A CA 1
ATOM 598 C C . PRO A 1 82 ? 9.016 6.577 -3.386 1.00 94.94 82 PRO A C 1
ATOM 600 O O . PRO A 1 82 ? 10.076 7.162 -3.181 1.00 94.94 82 PRO A O 1
ATOM 603 N N . GLY A 1 83 ? 8.569 6.306 -4.613 1.00 93.81 83 GLY A N 1
ATOM 604 C CA . GLY A 1 83 ? 9.318 6.570 -5.842 1.00 93.81 83 GLY A CA 1
ATOM 605 C C . GLY A 1 83 ? 10.006 5.347 -6.455 1.00 93.81 83 GLY A C 1
ATOM 606 O O . GLY A 1 83 ? 10.281 5.381 -7.656 1.00 93.81 83 GLY A O 1
ATOM 607 N N . ASP A 1 84 ? 10.205 4.263 -5.700 1.00 94.38 84 ASP A N 1
ATOM 608 C CA . ASP A 1 84 ? 10.853 3.053 -6.215 1.00 94.38 84 ASP A CA 1
ATOM 609 C C . ASP A 1 84 ? 10.037 2.422 -7.341 1.00 94.38 84 ASP A C 1
ATOM 611 O O . ASP A 1 84 ? 8.807 2.335 -7.271 1.00 94.38 84 ASP A O 1
ATOM 615 N N . GLN A 1 85 ? 10.731 1.973 -8.385 1.00 94.19 85 GLN A N 1
ATOM 616 C CA . GLN A 1 85 ? 10.131 1.382 -9.573 1.00 94.19 85 GLN A CA 1
ATOM 617 C C . GLN A 1 85 ? 10.609 -0.054 -9.760 1.00 94.19 85 GLN A C 1
ATOM 619 O O . GLN A 1 85 ? 11.806 -0.328 -9.757 1.00 94.19 85 GLN A O 1
ATOM 624 N N . GLY A 1 86 ? 9.652 -0.952 -9.970 1.00 92.00 86 GLY A N 1
ATOM 625 C CA . GLY A 1 86 ? 9.900 -2.364 -10.193 1.00 92.00 86 GLY A CA 1
ATOM 626 C C . GLY A 1 86 ? 10.557 -2.620 -11.540 1.00 92.00 86 GLY A C 1
ATOM 627 O O . GLY A 1 86 ? 10.289 -1.938 -12.538 1.00 92.00 86 GLY A O 1
ATOM 628 N N . GLY A 1 87 ? 11.431 -3.620 -11.558 1.00 89.56 87 GLY A N 1
ATOM 629 C CA . GLY A 1 87 ? 12.291 -3.954 -12.687 1.00 89.56 87 GLY A CA 1
ATOM 630 C C . GLY A 1 87 ? 13.582 -4.611 -12.209 1.00 89.56 87 GLY A C 1
ATOM 631 O O . GLY A 1 87 ? 13.675 -5.044 -11.069 1.00 89.56 87 GLY A O 1
ATOM 632 N N . ALA A 1 88 ? 14.606 -4.649 -13.062 1.00 89.62 88 ALA A N 1
ATOM 633 C CA . ALA A 1 88 ? 15.860 -5.342 -12.752 1.00 89.62 88 ALA A CA 1
ATOM 634 C C . ALA A 1 88 ? 16.584 -4.814 -11.494 1.00 89.62 88 ALA A C 1
ATOM 636 O O . ALA A 1 88 ? 17.262 -5.579 -10.820 1.00 89.62 88 ALA A O 1
ATOM 637 N N . ALA A 1 89 ? 16.441 -3.523 -11.172 1.00 90.81 89 ALA A N 1
ATOM 638 C CA . ALA A 1 89 ? 17.068 -2.920 -9.992 1.00 90.81 89 ALA A CA 1
ATOM 639 C C . ALA A 1 89 ? 16.296 -3.180 -8.685 1.00 90.81 89 ALA A C 1
ATOM 641 O O . ALA A 1 89 ? 16.884 -3.142 -7.609 1.00 90.81 89 ALA A O 1
ATOM 642 N N . VAL A 1 90 ? 14.986 -3.425 -8.782 1.00 94.50 90 VAL A N 1
ATOM 643 C CA . VAL A 1 90 ? 14.087 -3.676 -7.647 1.00 94.50 90 VAL A CA 1
ATOM 644 C C . VAL A 1 90 ? 13.252 -4.906 -7.999 1.00 94.50 90 VAL A C 1
ATOM 646 O O . VAL A 1 90 ? 12.088 -4.776 -8.394 1.00 94.50 90 VAL A O 1
ATOM 649 N N . PRO A 1 91 ? 13.850 -6.106 -7.953 1.00 92.62 91 PRO A N 1
ATOM 650 C CA . PRO A 1 91 ? 13.237 -7.284 -8.549 1.00 92.62 91 PRO A CA 1
ATOM 651 C C . PRO A 1 91 ? 12.152 -7.903 -7.643 1.00 92.62 91 PRO A C 1
ATOM 653 O O . PRO A 1 91 ? 11.256 -8.583 -8.132 1.00 92.62 91 PRO A O 1
ATOM 656 N N . TRP A 1 92 ? 12.100 -7.508 -6.362 1.00 94.31 92 TRP A N 1
ATOM 657 C CA . TRP A 1 92 ? 10.969 -7.742 -5.450 1.00 94.31 92 TRP A CA 1
ATOM 658 C C . TRP A 1 92 ? 9.744 -6.843 -5.721 1.00 94.31 92 TRP A C 1
ATOM 660 O O . TRP A 1 92 ? 8.758 -6.907 -4.983 1.00 94.31 92 TRP A O 1
ATOM 670 N N . LEU A 1 93 ? 9.774 -6.007 -6.766 1.00 93.31 93 LEU A N 1
ATOM 671 C CA . LEU A 1 93 ? 8.641 -5.198 -7.212 1.00 93.31 93 LEU A CA 1
ATOM 672 C C . LEU A 1 93 ? 8.359 -5.468 -8.709 1.00 93.31 93 LEU A C 1
ATOM 674 O O . LEU A 1 93 ? 9.280 -5.431 -9.528 1.00 93.31 93 LEU A O 1
ATOM 678 N N . PRO A 1 94 ? 7.099 -5.721 -9.109 1.00 90.44 94 PRO A N 1
ATOM 679 C CA . PRO A 1 94 ? 6.778 -6.086 -10.479 1.00 90.44 94 PRO A CA 1
ATOM 680 C C . PRO A 1 94 ? 7.167 -4.991 -11.490 1.00 90.44 94 PRO A C 1
ATOM 682 O O . PRO A 1 94 ? 6.924 -3.806 -11.236 1.00 90.44 94 PRO A O 1
ATOM 685 N N . PRO A 1 95 ? 7.695 -5.357 -12.672 1.00 90.81 95 PRO A N 1
ATOM 686 C CA . PRO A 1 95 ? 8.067 -4.394 -13.703 1.00 90.81 95 PRO A CA 1
ATOM 687 C C . PRO A 1 95 ? 6.912 -3.468 -14.105 1.00 90.81 95 PRO A C 1
ATOM 689 O O . PRO A 1 95 ? 5.780 -3.910 -14.302 1.00 90.81 95 PRO A O 1
ATOM 692 N N . GLY A 1 96 ? 7.206 -2.173 -14.242 1.00 89.50 96 GLY A N 1
ATOM 693 C CA . GLY A 1 96 ? 6.220 -1.148 -14.616 1.00 89.50 96 GLY A CA 1
ATOM 694 C C . GLY A 1 96 ? 5.368 -0.624 -13.454 1.00 89.50 96 GLY A C 1
ATOM 695 O O . GLY A 1 96 ? 4.622 0.338 -13.636 1.00 89.50 96 GLY A O 1
ATOM 696 N N . TRP A 1 97 ? 5.510 -1.198 -12.258 1.00 91.81 97 TRP A N 1
ATOM 697 C CA . TRP A 1 97 ? 4.884 -0.682 -11.046 1.00 91.81 97 TRP A CA 1
ATOM 698 C C . TRP A 1 97 ? 5.831 0.237 -10.287 1.00 91.81 97 TRP A C 1
ATOM 700 O O . TRP A 1 97 ? 7.035 0.001 -10.224 1.00 91.81 97 TRP A O 1
ATOM 710 N N . ARG A 1 98 ? 5.280 1.291 -9.693 1.00 94.06 98 ARG A N 1
ATOM 711 C CA . ARG A 1 98 ? 6.004 2.256 -8.870 1.00 94.06 98 ARG A CA 1
ATOM 712 C C . ARG A 1 98 ? 5.304 2.449 -7.536 1.00 94.06 98 ARG A C 1
ATOM 714 O O . ARG A 1 98 ? 4.076 2.483 -7.485 1.00 94.06 98 ARG A O 1
ATOM 721 N N . VAL A 1 99 ? 6.073 2.647 -6.475 1.00 95.25 99 VAL A N 1
ATOM 722 C CA . VAL A 1 99 ? 5.542 3.072 -5.180 1.00 95.25 99 VAL A CA 1
ATOM 723 C C . VAL A 1 99 ? 5.120 4.536 -5.252 1.00 95.25 99 VAL A C 1
ATOM 725 O O . VAL A 1 99 ? 5.947 5.424 -5.451 1.00 95.25 99 VAL A O 1
ATOM 728 N N . ILE A 1 100 ? 3.827 4.797 -5.082 1.00 95.31 100 ILE A N 1
ATOM 729 C CA . ILE A 1 100 ? 3.264 6.153 -5.078 1.00 95.31 100 ILE A CA 1
ATOM 730 C C . ILE A 1 100 ? 3.321 6.744 -3.674 1.00 95.31 100 ILE A C 1
ATOM 732 O O . ILE A 1 100 ? 3.764 7.875 -3.492 1.00 95.31 100 ILE A O 1
ATOM 736 N N . SER A 1 101 ? 2.872 5.982 -2.681 1.00 94.69 101 SER A N 1
ATOM 737 C CA . SER A 1 101 ? 2.889 6.403 -1.284 1.00 94.69 101 SER A CA 1
ATOM 738 C C . SER A 1 101 ? 2.866 5.205 -0.344 1.00 94.69 101 SER A C 1
ATOM 740 O O . SER A 1 101 ? 2.431 4.110 -0.704 1.00 94.69 101 SER A O 1
ATOM 742 N N . ILE A 1 102 ? 3.344 5.433 0.876 1.00 96.06 102 ILE A N 1
ATOM 743 C CA . ILE A 1 102 ? 3.308 4.471 1.975 1.00 96.06 102 ILE A CA 1
ATOM 744 C C . ILE A 1 102 ? 2.706 5.197 3.171 1.00 96.06 102 ILE A C 1
ATOM 746 O O . ILE A 1 102 ? 3.244 6.211 3.617 1.00 96.06 102 ILE A O 1
ATOM 750 N N . ASN A 1 103 ? 1.589 4.688 3.680 1.00 94.69 103 ASN A N 1
ATOM 751 C CA . ASN A 1 103 ? 0.972 5.176 4.901 1.00 94.69 103 ASN A CA 1
ATOM 752 C C . ASN A 1 103 ? 1.265 4.194 6.035 1.00 94.69 103 ASN A C 1
ATOM 754 O O . ASN A 1 103 ? 0.648 3.134 6.131 1.00 94.69 103 ASN A O 1
ATOM 758 N N . VAL A 1 104 ? 2.199 4.566 6.909 1.00 93.31 104 VAL A N 1
ATOM 759 C CA . VAL A 1 104 ? 2.598 3.710 8.033 1.00 93.31 104 VAL A CA 1
ATOM 760 C C . VAL A 1 104 ? 1.482 3.593 9.076 1.00 93.31 104 VAL A C 1
ATOM 762 O O . VAL A 1 104 ? 1.266 2.516 9.616 1.00 93.31 104 VAL A O 1
ATOM 765 N N . GLN A 1 105 ? 0.723 4.666 9.319 1.00 91.56 105 GLN A N 1
ATOM 766 C CA . GLN A 1 105 ? -0.356 4.663 10.314 1.00 91.56 105 GLN A CA 1
ATOM 767 C C . GLN A 1 105 ? -1.500 3.719 9.934 1.00 91.56 105 GLN A C 1
ATOM 769 O O . GLN A 1 105 ? -2.120 3.121 10.805 1.00 91.56 105 GLN A O 1
ATOM 774 N N . GLN A 1 106 ? -1.777 3.594 8.635 1.00 90.62 106 GLN A N 1
ATOM 775 C CA . GLN A 1 106 ? -2.847 2.745 8.108 1.00 90.62 106 GLN A CA 1
ATOM 776 C C . GLN A 1 106 ? -2.355 1.375 7.630 1.00 90.62 106 GLN A C 1
ATOM 778 O O . GLN A 1 106 ? -3.159 0.601 7.120 1.00 90.62 106 GLN A O 1
ATOM 783 N N . GLY A 1 107 ? -1.055 1.077 7.739 1.00 92.94 107 GLY A N 1
ATOM 784 C CA . GLY A 1 107 ? -0.517 -0.175 7.209 1.00 92.94 107 GLY A CA 1
ATOM 785 C C . GLY A 1 107 ? -0.702 -0.304 5.696 1.00 92.94 107 GLY A C 1
ATOM 786 O O . GLY A 1 107 ? -0.969 -1.400 5.220 1.00 92.94 107 GLY A O 1
ATOM 787 N N . GLN A 1 108 ? -0.643 0.803 4.946 1.00 94.50 108 GLN A N 1
ATOM 788 C CA . GLN A 1 108 ? -1.058 0.847 3.543 1.00 94.50 108 GLN A CA 1
ATOM 789 C C . GLN A 1 108 ? 0.106 1.167 2.600 1.00 94.50 108 GLN A C 1
ATOM 791 O O . GLN A 1 108 ? 0.888 2.089 2.837 1.00 94.50 108 GLN A O 1
ATOM 796 N N . LEU A 1 109 ? 0.168 0.455 1.478 1.00 94.62 109 LEU A N 1
ATOM 797 C CA . LEU A 1 109 ? 1.079 0.706 0.363 1.00 94.62 109 LEU A CA 1
ATOM 798 C C . LEU A 1 109 ? 0.263 1.009 -0.896 1.00 94.62 109 LEU A C 1
ATOM 800 O O . LEU A 1 109 ? -0.572 0.210 -1.303 1.00 94.62 109 LEU A O 1
ATOM 804 N N . LEU A 1 110 ? 0.519 2.139 -1.550 1.00 94.69 110 LEU A N 1
ATOM 805 C CA . LEU A 1 110 ? -0.114 2.482 -2.820 1.00 94.69 110 LEU A CA 1
ATOM 806 C C . LEU A 1 110 ? 0.877 2.284 -3.964 1.00 94.69 110 LEU A C 1
ATOM 808 O O . LEU A 1 110 ? 1.858 3.023 -4.077 1.00 94.69 110 LEU A O 1
ATOM 812 N N . LEU A 1 111 ? 0.594 1.324 -4.842 1.00 94.31 111 LEU A N 1
ATOM 813 C CA . LEU A 1 111 ? 1.350 1.137 -6.075 1.00 94.31 111 LEU A CA 1
ATOM 814 C C . LEU A 1 111 ? 0.626 1.761 -7.265 1.00 94.31 111 LEU A C 1
ATOM 816 O O . LEU A 1 111 ? -0.602 1.824 -7.309 1.00 94.31 111 LEU A O 1
ATOM 820 N N . GLY A 1 112 ? 1.393 2.215 -8.249 1.00 92.62 112 GLY A N 1
ATOM 821 C CA . GLY A 1 112 ? 0.883 2.778 -9.488 1.00 92.62 112 GLY A CA 1
ATOM 822 C C . GLY A 1 112 ? 1.528 2.143 -10.710 1.00 92.62 112 GLY A C 1
ATOM 823 O O . GLY A 1 112 ? 2.713 1.830 -10.693 1.00 92.62 112 GLY A O 1
ATOM 824 N N . ASN A 1 113 ? 0.746 1.982 -11.772 1.00 89.81 113 ASN A N 1
ATOM 825 C CA . ASN A 1 113 ? 1.211 1.563 -13.090 1.00 89.81 113 ASN A CA 1
ATOM 826 C C . ASN A 1 113 ? 0.530 2.463 -14.132 1.00 89.81 113 ASN A C 1
ATOM 828 O O . ASN A 1 113 ? -0.663 2.324 -14.423 1.00 89.81 113 ASN A O 1
ATOM 832 N N . GLY A 1 114 ? 1.255 3.481 -14.602 1.00 86.00 114 GLY A N 1
ATOM 833 C CA . GLY A 1 114 ? 0.686 4.556 -15.418 1.00 86.00 114 GLY A CA 1
ATOM 834 C C . GLY A 1 114 ? -0.484 5.266 -14.707 1.00 86.00 114 GLY A C 1
ATOM 835 O O . GLY A 1 114 ? -0.290 5.798 -13.613 1.00 86.00 114 GLY A O 1
ATOM 836 N N . PRO A 1 115 ? -1.702 5.298 -15.287 1.00 85.31 115 PRO A N 1
ATOM 837 C CA . PRO A 1 115 ? -2.868 5.934 -14.664 1.00 85.31 115 PRO A CA 1
ATOM 838 C C . PRO A 1 115 ? -3.522 5.079 -13.568 1.00 85.31 115 PRO A C 1
ATOM 840 O O . PRO A 1 115 ? -4.408 5.559 -12.860 1.00 85.31 115 PRO A O 1
ATOM 843 N N . GLN A 1 116 ? -3.145 3.804 -13.449 1.00 85.19 116 GLN A N 1
ATOM 844 C CA . GLN A 1 116 ? -3.762 2.878 -12.508 1.00 85.19 116 GLN A CA 1
ATOM 845 C C . GLN A 1 116 ? -3.099 2.978 -11.140 1.00 85.19 116 GLN A C 1
ATOM 847 O O . GLN A 1 116 ? -1.887 3.157 -11.037 1.00 85.19 116 GLN A O 1
ATOM 852 N N . ARG A 1 117 ? -3.910 2.847 -10.090 1.00 89.44 117 ARG A N 1
ATOM 853 C CA . ARG A 1 117 ? -3.476 2.872 -8.692 1.00 89.44 117 ARG A CA 1
ATOM 854 C C . ARG A 1 117 ? -4.075 1.674 -7.977 1.00 89.44 117 ARG A C 1
ATOM 856 O O . ARG A 1 117 ? -5.272 1.428 -8.118 1.00 89.44 117 ARG A O 1
ATOM 863 N N . PHE A 1 118 ? -3.254 0.959 -7.225 1.00 90.12 118 PHE A N 1
ATOM 864 C CA . PHE A 1 118 ? -3.658 -0.230 -6.495 1.00 90.12 118 PHE A CA 1
ATOM 865 C C . PHE A 1 118 ? -3.192 -0.135 -5.036 1.00 90.12 118 PHE A C 1
ATOM 867 O O . PHE A 1 118 ? -1.983 -0.098 -4.789 1.00 90.12 118 PHE A O 1
ATOM 874 N N . PRO A 1 119 ? -4.125 -0.044 -4.073 1.00 91.31 119 PRO A N 1
ATOM 875 C CA . PRO A 1 119 ? -3.792 -0.053 -2.658 1.00 91.31 119 PRO A CA 1
ATOM 876 C C . PRO A 1 119 ? -3.598 -1.487 -2.146 1.00 91.31 119 PRO A C 1
ATOM 878 O O . PRO A 1 119 ? -4.400 -2.373 -2.429 1.00 91.31 119 PRO A O 1
ATOM 881 N N . PHE A 1 120 ? -2.563 -1.685 -1.341 1.00 90.44 120 PHE A N 1
ATOM 882 C CA . PHE A 1 120 ? -2.326 -2.861 -0.512 1.00 90.44 120 PHE A CA 1
ATOM 883 C C . PHE A 1 120 ? -2.481 -2.464 0.949 1.00 90.44 120 PHE A C 1
ATOM 885 O O . PHE A 1 120 ? -2.076 -1.366 1.335 1.00 90.44 120 PHE A O 1
ATOM 892 N N . GLN A 1 121 ? -3.062 -3.348 1.748 1.00 90.75 121 GLN A N 1
ATOM 893 C CA . GLN A 1 121 ? -3.310 -3.122 3.165 1.00 90.75 121 GLN A CA 1
ATOM 894 C C . GLN A 1 121 ? -3.008 -4.404 3.940 1.00 90.75 121 GLN A C 1
ATOM 896 O O . GLN A 1 121 ? -3.232 -5.496 3.411 1.00 90.75 121 GLN A O 1
ATOM 901 N N . LEU A 1 122 ? -2.463 -4.236 5.145 1.00 83.56 122 LEU A N 1
ATOM 902 C CA . LEU A 1 122 ? -2.206 -5.306 6.112 1.00 83.56 122 LEU A CA 1
ATOM 903 C C . LEU A 1 122 ? -3.447 -5.635 6.942 1.00 83.56 122 LEU A C 1
ATOM 905 O O . LEU A 1 122 ? -4.260 -4.710 7.180 1.00 83.56 122 LEU A O 1
#